Protein AF-A0A146MFZ7-F1 (afdb_monomer)

pLDDT: mean 89.29, std 10.41, range [59.0, 98.19]

Organism: Lygus hesperus (NCBI:txid30085)

Mean predicted aligned error: 5.9 Å

Foldseek 3Di:
DVVCCVVPVPPDPVRDDAAAFALLLQEDQDDPPDDDDPVNVVRHRDPDASLVVVVVGHDYYHFDKDFADDPQDPVCCVPPVDQGSIATGDPPHGHGHPVVNVVSVVVND

Secondary structure (DSSP, 8-state):
-GGGHHHHTTS-GGGS---EETTTT-B---PSS----HHHHHH--BSS-HHHHHHTT--EE---EEE------HHHHHH-TT--SEEEEETTEEEEEHHHHHHHHHHH-

Solvent-accessible surface area (backbone atoms only — not comparable to full-atom values): 6736 Å² total; per-residue (Å²): 117,75,93,52,38,91,81,50,74,85,54,55,75,94,74,50,93,68,47,59,37,70,44,36,51,18,39,54,89,77,61,88,93,66,81,80,51,80,64,49,69,74,50,44,69,34,78,47,56,59,42,54,43,43,73,78,53,40,75,40,72,37,76,45,77,47,78,55,85,69,89,71,48,78,64,43,55,72,78,50,76,75,71,69,48,39,26,19,32,47,90,92,41,81,60,34,53,42,65,60,52,53,50,32,50,61,72,72,108

InterPro domains:
  IPR017946 PLC-like phosphodiesterase, TIM beta/alpha-barrel domain superfamily [G3DSA:3.20.20.190] (1-109)
  IPR017946 PLC-like phosphodiesterase, TIM beta/alpha-barrel domain superfamily [SSF51695] (5-109)
  IPR051057 Phosphoinositide phospholipase C domain-containing protein [PTHR13593] (1-109)

Radius of gyration: 17.31 Å; Cα contacts (8 Å, |Δi|>4): 142; chains: 1; bounding box: 50×27×46 Å

Sequence (109 aa):
MADNWESIKSLKLSQVFLPGCHNAGSYQLAYTPFEPNMLDKYVFTQDEPVLEQLIHGSRYLDFRIGRYSRVKSLVDLIIQPQESEFWLNHDFVQVNKLLTVLKEINLFL

Structure (mmCIF, N/CA/C/O backbone):
data_AF-A0A146MFZ7-F1
#
_entry.id   AF-A0A146MFZ7-F1
#
loop_
_atom_site.group_PDB
_atom_site.id
_atom_site.type_symbol
_atom_site.label_atom_id
_atom_site.label_alt_id
_atom_site.label_comp_id
_atom_site.label_asym_id
_atom_site.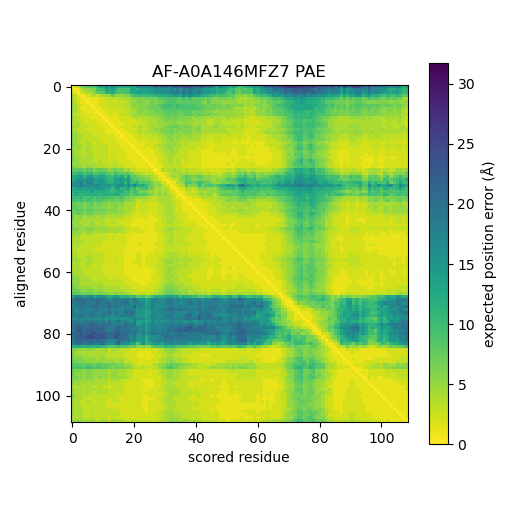label_entity_id
_atom_site.label_seq_id
_atom_site.pdbx_PDB_ins_code
_atom_site.Cartn_x
_atom_site.Cartn_y
_atom_site.Cartn_z
_atom_site.occupancy
_atom_site.B_iso_or_equiv
_atom_site.auth_seq_id
_atom_site.auth_comp_id
_atom_site.auth_asym_id
_atom_site.auth_atom_id
_atom_site.pdbx_PDB_model_num
ATOM 1 N N . MET A 1 1 ? -16.863 3.608 6.086 1.00 59.94 1 MET A N 1
ATOM 2 C CA . MET A 1 1 ? -16.589 3.053 7.440 1.00 59.94 1 MET A CA 1
ATOM 3 C C . MET A 1 1 ? -17.033 3.969 8.583 1.00 59.94 1 MET A C 1
ATOM 5 O O . MET A 1 1 ? -17.233 3.447 9.672 1.00 59.94 1 MET A O 1
ATOM 9 N N . ALA A 1 2 ? -17.186 5.286 8.380 1.00 67.31 2 ALA A N 1
ATOM 10 C CA . ALA A 1 2 ? -17.562 6.217 9.452 1.00 67.31 2 ALA A CA 1
ATOM 11 C C . ALA A 1 2 ? -18.918 5.882 10.110 1.00 67.31 2 ALA A C 1
ATOM 13 O O . ALA A 1 2 ? -19.041 5.960 11.328 1.00 67.31 2 ALA A O 1
ATOM 14 N N . ASP A 1 3 ? -19.885 5.413 9.321 1.00 76.81 3 ASP A N 1
ATOM 15 C CA . ASP A 1 3 ? -21.277 5.226 9.759 1.00 76.81 3 ASP A CA 1
ATOM 16 C C . ASP A 1 3 ? -21.464 4.178 10.874 1.00 76.81 3 ASP A C 1
ATOM 18 O O . ASP A 1 3 ? -22.444 4.235 11.607 1.00 76.81 3 ASP A O 1
ATOM 22 N N . ASN A 1 4 ? -20.509 3.254 11.050 1.00 84.19 4 ASN A N 1
ATOM 23 C CA . ASN A 1 4 ? -20.559 2.192 12.068 1.00 84.19 4 ASN A CA 1
ATOM 24 C C . ASN A 1 4 ? -19.481 2.340 13.156 1.00 84.19 4 ASN A C 1
ATOM 26 O O . ASN A 1 4 ? -19.236 1.395 13.909 1.00 84.19 4 ASN A O 1
ATOM 30 N N . TRP A 1 5 ? -18.814 3.499 13.239 1.00 88.38 5 TRP A N 1
ATOM 31 C CA . TRP A 1 5 ? -17.669 3.717 14.133 1.00 88.38 5 TRP A CA 1
ATOM 32 C C . TRP A 1 5 ? -17.969 3.358 15.591 1.00 88.38 5 TRP A C 1
ATOM 34 O O . TRP A 1 5 ? -17.210 2.618 16.217 1.00 88.38 5 TRP A O 1
ATOM 44 N N . GLU A 1 6 ? -19.105 3.820 16.114 1.00 92.75 6 GLU A N 1
ATOM 45 C CA . GLU A 1 6 ? -19.503 3.585 17.504 1.00 92.75 6 GLU A CA 1
ATOM 46 C C . GLU A 1 6 ? -19.612 2.093 17.847 1.00 92.75 6 GLU A C 1
ATOM 48 O O . GLU A 1 6 ? -19.282 1.693 18.963 1.00 92.75 6 GLU A O 1
ATOM 53 N N . SER A 1 7 ? -20.006 1.264 16.879 1.00 91.06 7 SER A N 1
ATOM 54 C CA . SER A 1 7 ? -20.150 -0.183 17.051 1.00 91.06 7 SER A CA 1
ATOM 55 C C . SER A 1 7 ? -18.833 -0.952 16.915 1.00 91.06 7 SER A C 1
ATOM 57 O O . SER A 1 7 ? -18.738 -2.060 17.437 1.00 91.06 7 SER A O 1
ATOM 59 N N . ILE A 1 8 ? -17.825 -0.399 16.227 1.00 91.19 8 ILE A N 1
ATOM 60 C CA . ILE A 1 8 ? -16.569 -1.114 15.930 1.00 91.19 8 ILE A CA 1
ATOM 61 C C . ILE A 1 8 ? -15.349 -0.584 16.688 1.00 91.19 8 ILE A C 1
ATOM 63 O O . ILE A 1 8 ? -14.366 -1.308 16.814 1.00 91.19 8 ILE A O 1
ATOM 67 N N . LYS A 1 9 ? -15.389 0.640 17.229 1.00 91.94 9 LYS A N 1
ATOM 68 C CA . LYS A 1 9 ? -14.222 1.294 17.853 1.00 91.94 9 LYS A CA 1
ATOM 69 C C . LYS A 1 9 ? -13.647 0.572 19.075 1.00 91.94 9 LYS A C 1
ATOM 71 O O . LYS A 1 9 ? -12.488 0.781 19.414 1.00 91.94 9 LYS A O 1
ATOM 76 N N . SER A 1 10 ? -14.455 -0.238 19.761 1.00 95.50 10 SER A N 1
ATOM 77 C CA . SER A 1 10 ? -14.036 -1.019 20.934 1.00 95.50 10 SER A CA 1
ATOM 78 C C . SER A 1 10 ? -13.529 -2.420 20.580 1.00 95.50 10 SER A C 1
ATOM 80 O O . SER A 1 10 ? -12.969 -3.103 21.440 1.00 95.50 10 SER A O 1
ATOM 82 N N . LEU A 1 11 ? -13.729 -2.863 19.336 1.00 95.25 11 LEU A N 1
ATOM 83 C CA . LEU A 1 11 ? -13.303 -4.176 18.873 1.00 95.25 11 LEU A CA 1
ATOM 84 C C . LEU A 1 11 ? -11.791 -4.185 18.624 1.00 95.25 11 LEU A C 1
ATOM 86 O O . LEU A 1 11 ? -11.208 -3.219 18.133 1.00 95.25 11 LEU A O 1
ATOM 90 N N . LYS A 1 12 ? -11.139 -5.309 18.927 1.00 95.75 12 LYS A N 1
ATOM 91 C CA . LYS A 1 12 ? -9.752 -5.545 18.502 1.00 95.75 12 LYS A CA 1
ATOM 92 C C . LYS A 1 12 ? -9.712 -5.729 16.985 1.00 95.75 12 LYS A C 1
ATOM 94 O O . LYS A 1 12 ? -10.670 -6.235 16.409 1.00 95.75 12 LYS A O 1
ATOM 99 N N . LEU A 1 13 ? -8.572 -5.447 16.347 1.00 93.31 13 LEU A N 1
ATOM 100 C CA . LEU A 1 13 ? -8.404 -5.658 14.898 1.00 93.31 13 LEU A CA 1
ATOM 101 C C . LEU A 1 13 ? -8.753 -7.092 14.457 1.00 9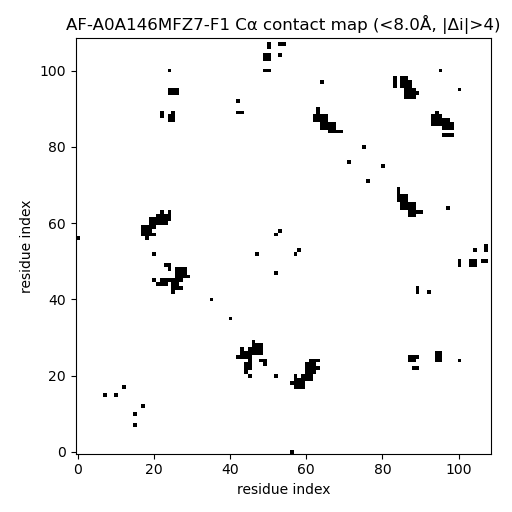3.31 13 LEU A C 1
ATOM 103 O O . LEU A 1 13 ? -9.349 -7.276 13.407 1.00 93.31 13 LEU A O 1
ATOM 107 N N . SER A 1 14 ? -8.462 -8.100 15.287 1.00 95.38 14 SER A N 1
ATOM 108 C CA . SER A 1 14 ? -8.797 -9.508 15.018 1.00 95.38 14 SER A CA 1
ATOM 109 C C . SER A 1 14 ? -10.292 -9.844 15.090 1.00 95.38 14 SER A C 1
ATOM 111 O O . SER A 1 14 ? -10.679 -10.964 14.772 1.00 95.38 14 SER A O 1
ATOM 113 N N . GLN A 1 15 ? -11.127 -8.913 15.552 1.00 95.81 15 GLN A N 1
ATOM 114 C CA . GLN A 1 15 ? -12.578 -9.067 15.688 1.00 95.81 15 GLN A CA 1
ATOM 115 C C . GLN A 1 15 ? -13.346 -8.262 14.635 1.00 95.81 15 GLN A C 1
ATOM 117 O O . GLN A 1 15 ? -14.573 -8.322 14.598 1.00 95.81 15 GLN A O 1
ATOM 122 N N . VAL A 1 16 ? -12.642 -7.493 13.803 1.00 92.12 16 VAL A N 1
ATOM 123 C CA . VAL A 1 16 ? -13.233 -6.668 12.752 1.00 92.12 16 VAL A CA 1
ATOM 124 C C . VAL A 1 16 ? -12.918 -7.302 11.405 1.00 92.12 16 VAL A C 1
ATOM 126 O O . VAL A 1 16 ? -11.802 -7.756 11.160 1.00 92.12 16 VAL A O 1
ATOM 129 N N . PHE A 1 17 ? -13.902 -7.317 10.510 1.00 91.31 17 PHE A N 1
ATOM 130 C CA . PHE A 1 17 ? -13.653 -7.643 9.113 1.00 91.31 17 PHE A CA 1
ATOM 131 C C . PHE A 1 17 ? -12.893 -6.485 8.455 1.00 91.31 17 PHE A C 1
ATOM 133 O O . PHE A 1 17 ? -13.436 -5.390 8.303 1.00 91.31 17 PHE A O 1
ATOM 140 N N . LEU A 1 18 ? -11.633 -6.724 8.091 1.00 92.62 18 LEU A N 1
ATOM 141 C CA . LEU A 1 18 ? -10.773 -5.753 7.421 1.00 92.62 18 LEU A CA 1
ATOM 142 C C . LEU A 1 18 ? -10.550 -6.204 5.972 1.00 92.62 18 LEU A C 1
ATOM 144 O O . LEU A 1 18 ? -9.851 -7.197 5.759 1.00 92.62 18 LEU A O 1
ATOM 148 N N . PRO A 1 19 ? -11.118 -5.502 4.976 1.00 95.69 19 PRO A N 1
ATOM 149 C CA . PRO A 1 19 ? -10.776 -5.734 3.581 1.00 95.69 19 PRO A CA 1
ATOM 150 C C . PRO A 1 19 ? -9.278 -5.514 3.360 1.00 95.69 19 PRO A C 1
ATOM 152 O O . PRO A 1 19 ? -8.669 -4.643 3.991 1.00 95.69 19 PRO A O 1
ATOM 155 N N . GLY A 1 20 ? -8.686 -6.284 2.455 1.00 96.75 20 GLY A N 1
ATOM 156 C CA . GLY A 1 20 ? -7.277 -6.159 2.118 1.00 96.75 20 GLY A CA 1
ATOM 157 C C . GLY A 1 20 ? -7.003 -6.367 0.639 1.00 96.75 20 GLY A C 1
ATOM 158 O O . GLY A 1 20 ? -7.827 -6.935 -0.075 1.00 96.75 20 GLY A O 1
ATOM 159 N N . CYS A 1 21 ? -5.824 -5.927 0.208 1.00 97.50 21 CYS A N 1
ATOM 160 C CA . CYS A 1 21 ? -5.357 -6.035 -1.170 1.00 97.50 21 CYS A CA 1
ATOM 161 C C . CYS A 1 21 ? -4.069 -6.866 -1.220 1.00 97.50 21 CYS A C 1
ATOM 163 O O . CYS A 1 21 ? -3.068 -6.524 -0.583 1.00 97.50 21 CYS A O 1
ATOM 165 N N . HIS A 1 22 ? -4.105 -7.971 -1.970 1.00 97.75 22 HIS A N 1
ATOM 166 C CA . HIS A 1 22 ? -2.940 -8.815 -2.257 1.00 97.75 22 HIS A CA 1
ATOM 167 C C . HIS A 1 22 ? -1.975 -8.076 -3.181 1.00 97.75 22 HIS A C 1
ATOM 169 O O . HIS A 1 22 ? -2.426 -7.483 -4.162 1.00 97.75 22 HIS A O 1
ATOM 175 N N . ASN A 1 23 ? -0.671 -8.099 -2.874 1.00 97.25 23 ASN A N 1
ATOM 176 C CA . ASN A 1 23 ? 0.331 -7.317 -3.604 1.00 97.25 23 ASN A CA 1
ATOM 177 C C . ASN A 1 23 ? -0.142 -5.880 -3.887 1.00 97.25 23 ASN A C 1
ATOM 179 O O . ASN A 1 23 ? -0.115 -5.417 -5.023 1.00 97.25 23 ASN A O 1
ATOM 183 N N . ALA A 1 24 ? -0.598 -5.165 -2.857 1.00 98.00 24 ALA A N 1
ATOM 184 C CA . ALA A 1 24 ? -1.266 -3.867 -2.982 1.00 98.00 24 ALA A CA 1
ATOM 185 C C . ALA A 1 24 ? -0.449 -2.820 -3.770 1.00 98.00 24 ALA A C 1
ATOM 187 O O . ALA A 1 24 ? -1.008 -1.944 -4.422 1.00 98.00 24 ALA A O 1
ATOM 188 N N . GLY A 1 25 ? 0.883 -2.929 -3.741 1.00 97.12 25 GLY A N 1
ATOM 189 C CA . GLY A 1 25 ? 1.798 -2.085 -4.515 1.00 97.12 25 GLY A CA 1
ATOM 190 C C . GLY A 1 25 ? 1.954 -2.444 -5.994 1.00 97.12 25 GLY A C 1
ATOM 191 O O . GLY A 1 25 ? 2.644 -1.718 -6.705 1.00 97.12 25 GLY A O 1
ATOM 192 N N . SER A 1 26 ? 1.382 -3.555 -6.456 1.00 96.88 26 SER A N 1
ATOM 193 C CA . SER A 1 26 ? 1.472 -4.027 -7.839 1.00 96.88 26 SER A CA 1
ATOM 194 C C . SER A 1 26 ? 0.307 -3.506 -8.676 1.00 96.88 26 SER A C 1
ATOM 196 O O . SER A 1 26 ? -0.542 -4.270 -9.141 1.00 96.88 26 SER A O 1
ATOM 198 N N . TYR A 1 27 ? 0.284 -2.182 -8.843 1.00 95.50 27 TYR A N 1
ATOM 199 C CA . TYR A 1 27 ? -0.647 -1.467 -9.711 1.00 95.50 27 TYR A CA 1
ATOM 200 C C . TYR A 1 27 ? 0.067 -0.775 -10.864 1.00 95.50 27 TYR A C 1
ATOM 202 O O . TYR A 1 27 ? 1.210 -0.324 -10.734 1.00 95.50 27 TYR A O 1
ATOM 210 N N . GLN A 1 28 ? -0.654 -0.644 -11.972 1.00 91.69 28 GLN A N 1
ATOM 211 C CA . GLN A 1 28 ? -0.263 0.158 -13.118 1.00 91.69 28 GLN A CA 1
ATOM 212 C C . GLN A 1 28 ? -1.444 1.031 -13.526 1.00 91.69 28 GLN A C 1
ATOM 214 O O . GLN A 1 28 ? -2.527 0.532 -13.809 1.00 91.69 28 GLN A O 1
ATOM 219 N N . LEU A 1 29 ? -1.219 2.342 -13.607 1.00 85.38 29 LEU A N 1
ATOM 220 C CA . LEU A 1 29 ? -2.206 3.255 -14.172 1.00 85.38 29 LEU A CA 1
ATOM 221 C C . LEU A 1 29 ? -2.196 3.117 -15.698 1.00 85.38 29 LEU A C 1
ATOM 223 O O . LEU A 1 29 ? -1.335 3.673 -16.382 1.00 85.38 29 LEU A O 1
ATOM 227 N N . ALA A 1 30 ? -3.135 2.333 -16.214 1.00 80.69 30 ALA A N 1
ATOM 228 C CA . ALA A 1 30 ? -3.331 2.095 -17.635 1.00 80.69 30 ALA A CA 1
ATOM 229 C C . ALA A 1 30 ? -4.379 3.063 -18.209 1.00 80.69 30 ALA A C 1
ATOM 231 O O . ALA A 1 30 ? -5.568 2.955 -17.917 1.00 80.69 30 ALA A O 1
ATOM 232 N N . TYR A 1 31 ? -3.949 4.003 -19.055 1.00 79.62 31 TYR A N 1
ATOM 233 C CA . TYR A 1 31 ? -4.842 4.940 -19.747 1.00 79.62 31 TYR A CA 1
ATOM 234 C C . TYR A 1 31 ? -5.032 4.531 -21.209 1.00 79.62 31 TYR A C 1
ATOM 236 O O . TYR A 1 31 ? -4.099 4.075 -21.862 1.00 79.62 31 TYR A O 1
ATOM 244 N N . THR A 1 32 ? -6.244 4.701 -21.738 1.00 79.38 32 THR A N 1
ATOM 245 C CA . THR A 1 32 ? -6.585 4.252 -23.097 1.00 79.38 32 THR A CA 1
ATOM 246 C C . THR A 1 32 ? -5.889 5.100 -24.179 1.00 79.38 32 THR A C 1
ATOM 248 O O . THR A 1 32 ? -5.897 6.328 -24.067 1.00 79.38 32 THR A O 1
ATOM 251 N N . PRO A 1 33 ? -5.371 4.480 -25.261 1.00 81.69 33 PRO A N 1
ATOM 252 C CA . PRO A 1 33 ? -5.344 3.035 -25.509 1.00 81.69 33 PRO A CA 1
ATOM 253 C C . PRO A 1 33 ? -4.208 2.336 -24.744 1.00 81.69 33 PRO A C 1
ATOM 255 O O . PRO A 1 33 ? -3.044 2.704 -24.876 1.00 81.69 33 PRO A O 1
ATOM 258 N N . PHE A 1 34 ? -4.559 1.298 -23.980 1.00 84.00 34 PHE A N 1
ATOM 259 C CA . PHE A 1 34 ? -3.620 0.409 -23.297 1.00 84.00 34 PHE A CA 1
ATOM 260 C C . PHE A 1 34 ? -3.954 -1.038 -23.656 1.00 84.00 34 PHE A C 1
ATOM 262 O O . PHE A 1 34 ? -5.100 -1.461 -23.511 1.00 84.00 34 PHE A O 1
ATOM 269 N N . GLU A 1 35 ? -2.955 -1.788 -24.111 1.00 86.69 35 GLU A N 1
ATOM 270 C CA . GLU A 1 35 ? -3.063 -3.220 -24.381 1.00 86.69 35 GLU A CA 1
ATOM 271 C C . GLU A 1 35 ? -2.025 -3.955 -23.521 1.00 86.69 35 GLU A C 1
ATOM 273 O O . GLU A 1 35 ? -0.825 -3.807 -23.772 1.00 86.69 35 GLU A O 1
ATOM 278 N N . PRO A 1 36 ? -2.445 -4.717 -22.491 1.00 84.44 36 PRO A N 1
ATOM 279 C CA . PRO A 1 36 ? -1.512 -5.419 -21.621 1.00 84.44 36 PRO A CA 1
ATOM 280 C C . PRO A 1 36 ? -0.818 -6.549 -22.378 1.00 84.44 36 PRO A C 1
ATOM 282 O O . PRO A 1 36 ? -1.451 -7.340 -23.083 1.00 84.44 36 PRO A O 1
ATOM 285 N N . ASN A 1 37 ? 0.491 -6.672 -22.181 1.00 89.31 37 ASN A N 1
ATOM 286 C CA . ASN A 1 37 ? 1.232 -7.831 -22.656 1.00 89.31 37 ASN A CA 1
ATOM 287 C C . ASN A 1 37 ? 1.086 -9.018 -21.674 1.00 89.31 37 ASN A C 1
ATOM 289 O O . ASN A 1 37 ? 0.485 -8.921 -20.601 1.00 89.31 37 ASN A O 1
ATOM 293 N N . MET A 1 38 ? 1.644 -10.176 -22.044 1.00 90.44 38 MET A N 1
ATOM 294 C CA . MET A 1 38 ? 1.575 -11.383 -21.210 1.00 90.44 38 MET A CA 1
ATOM 295 C C . MET A 1 38 ? 2.215 -11.198 -19.830 1.00 90.44 38 MET A C 1
ATOM 297 O O . MET A 1 38 ? 1.717 -11.776 -18.873 1.00 90.44 38 MET A O 1
ATOM 301 N N . LEU A 1 39 ? 3.293 -10.419 -19.716 1.00 89.25 39 LEU A N 1
ATOM 302 C CA . LEU A 1 39 ? 3.936 -10.130 -18.436 1.00 89.25 39 LEU A CA 1
ATOM 303 C C . LEU A 1 39 ? 3.030 -9.258 -17.560 1.00 89.25 39 LEU A C 1
ATOM 305 O O . LEU A 1 39 ? 2.809 -9.615 -16.407 1.00 89.25 39 LEU A O 1
ATOM 309 N N . ASP A 1 40 ? 2.453 -8.185 -18.109 1.00 90.12 40 ASP A N 1
ATOM 310 C CA . ASP A 1 40 ? 1.580 -7.261 -17.366 1.00 90.12 40 ASP A CA 1
ATOM 311 C C . ASP A 1 40 ? 0.426 -8.013 -16.690 1.00 90.12 40 ASP A C 1
ATOM 313 O O . ASP A 1 40 ? 0.161 -7.818 -15.504 1.00 90.12 40 ASP A O 1
ATOM 317 N N . LYS A 1 41 ? -0.179 -8.962 -17.418 1.00 88.44 41 LYS A N 1
ATOM 318 C CA . LYS A 1 41 ? -1.273 -9.819 -16.934 1.00 88.44 41 LYS A CA 1
ATOM 319 C C . LYS A 1 41 ? -0.919 -10.646 -15.692 1.00 88.44 41 LYS A C 1
ATOM 321 O O . LYS A 1 41 ? -1.814 -10.992 -14.926 1.00 88.44 41 LYS A O 1
ATOM 326 N N . TYR A 1 42 ? 0.349 -11.018 -15.517 1.00 92.06 42 TYR A N 1
ATOM 327 C CA . TYR A 1 42 ? 0.797 -11.816 -14.371 1.00 92.06 42 TYR A CA 1
ATOM 328 C C . TYR A 1 42 ? 1.543 -10.990 -13.320 1.00 92.06 42 TYR A C 1
ATOM 330 O O . TYR A 1 42 ? 1.739 -11.473 -12.208 1.00 92.06 42 TYR A O 1
ATOM 338 N N . VAL A 1 43 ? 1.947 -9.758 -13.642 1.00 95.06 43 VAL A N 1
ATOM 339 C CA . VAL A 1 43 ? 2.644 -8.862 -12.715 1.00 95.06 43 VAL A CA 1
ATOM 340 C C . VAL A 1 43 ? 1.658 -8.004 -11.930 1.00 95.06 43 VAL A C 1
ATOM 342 O O . VAL A 1 43 ? 1.769 -7.948 -10.706 1.00 95.06 43 VAL A O 1
ATOM 345 N N . PHE A 1 44 ? 0.693 -7.357 -12.573 1.00 95.38 44 PHE A N 1
ATOM 346 C CA . PHE A 1 44 ? -0.190 -6.417 -11.882 1.00 95.38 44 PHE A CA 1
ATOM 347 C C . PHE A 1 44 ? -1.419 -7.121 -11.309 1.00 95.38 44 PHE A C 1
ATOM 349 O O . PHE A 1 44 ? -2.062 -7.934 -11.967 1.00 95.38 44 PHE A O 1
ATOM 356 N N . THR A 1 45 ? -1.711 -6.831 -10.043 1.00 96.12 45 THR A N 1
ATOM 357 C CA . THR A 1 45 ? -2.822 -7.432 -9.284 1.00 96.12 45 THR A CA 1
ATOM 358 C C . THR A 1 45 ? -3.872 -6.408 -8.881 1.00 96.12 45 THR A C 1
ATOM 360 O O . THR A 1 45 ? -4.919 -6.790 -8.367 1.00 96.12 45 THR A O 1
ATOM 363 N N . GLN A 1 46 ? -3.570 -5.122 -9.055 1.00 96.00 46 GLN A N 1
ATOM 364 C CA . GLN A 1 46 ? -4.426 -4.002 -8.698 1.00 96.00 46 GLN A CA 1
ATOM 365 C C . GLN A 1 46 ? -4.483 -3.028 -9.879 1.00 96.00 46 GLN A C 1
ATOM 367 O O . GLN A 1 46 ? -3.461 -2.766 -10.511 1.00 96.00 46 GLN A O 1
ATOM 372 N N . ASP A 1 47 ? -5.651 -2.451 -10.137 1.00 93.06 47 ASP A N 1
ATOM 373 C CA . ASP A 1 47 ? -5.825 -1.437 -11.190 1.00 93.06 47 ASP A CA 1
ATOM 374 C C . ASP A 1 47 ? -5.737 -0.003 -10.633 1.00 93.06 47 ASP A C 1
ATOM 376 O O . ASP A 1 47 ? -5.691 0.975 -11.379 1.00 93.06 47 ASP A O 1
ATOM 380 N N . GLU A 1 48 ? -5.687 0.129 -9.305 1.00 95.19 48 GLU A N 1
ATOM 381 C CA . GLU A 1 48 ? -5.791 1.395 -8.581 1.00 95.19 48 GLU A CA 1
ATOM 382 C C . GLU A 1 48 ? -4.564 1.653 -7.688 1.00 95.19 48 GLU A C 1
ATOM 384 O O . GLU A 1 48 ? -4.025 0.707 -7.098 1.00 95.19 48 GLU A O 1
ATOM 389 N N . PRO A 1 49 ? -4.136 2.922 -7.518 1.00 97.06 49 PRO A N 1
ATOM 390 C CA . PRO A 1 49 ? -3.111 3.295 -6.545 1.00 97.06 49 PRO A CA 1
ATOM 391 C C . PRO A 1 49 ? -3.502 2.924 -5.116 1.00 97.06 49 PRO A C 1
ATOM 393 O O . PRO A 1 49 ? -4.680 2.755 -4.796 1.00 97.06 49 PRO A O 1
ATOM 396 N N . VAL A 1 50 ? -2.520 2.867 -4.215 1.00 98.19 50 VAL A N 1
ATOM 397 C CA . VAL A 1 50 ? -2.771 2.506 -2.813 1.00 98.19 50 VAL A CA 1
ATOM 398 C C . VAL A 1 50 ? -3.680 3.527 -2.133 1.00 98.19 50 VAL A C 1
ATOM 400 O O . VAL A 1 50 ? -4.519 3.137 -1.324 1.00 98.19 50 VAL A O 1
ATOM 403 N N . LEU A 1 51 ? -3.578 4.811 -2.488 1.00 98.06 51 LEU A N 1
ATOM 404 C CA . LEU A 1 51 ? -4.516 5.831 -2.007 1.00 98.06 51 LEU A CA 1
ATOM 405 C C . LEU A 1 51 ? -5.980 5.463 -2.302 1.00 98.06 51 LEU A C 1
ATOM 407 O O . LEU A 1 51 ? -6.810 5.484 -1.396 1.00 98.06 51 LEU A O 1
ATOM 411 N N . GLU A 1 52 ? -6.287 5.093 -3.544 1.00 97.88 52 GLU A N 1
ATOM 412 C CA . GLU A 1 52 ? -7.652 4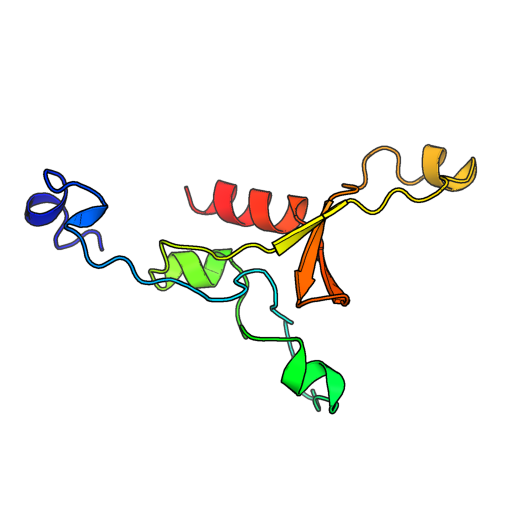.749 -3.957 1.00 97.88 52 GLU A CA 1
ATOM 413 C C . GLU A 1 52 ? -8.114 3.438 -3.311 1.00 97.88 52 GLU A C 1
ATOM 415 O O . GLU A 1 52 ? -9.220 3.369 -2.781 1.00 97.88 52 GLU A O 1
ATOM 420 N N . GLN A 1 53 ? -7.230 2.437 -3.196 1.00 97.75 53 GLN A N 1
ATOM 421 C CA . GLN A 1 53 ? -7.521 1.210 -2.441 1.00 97.75 53 GLN A CA 1
ATOM 422 C C . GLN A 1 53 ? -7.933 1.519 -0.987 1.00 97.75 53 GLN A C 1
ATOM 424 O O . GLN A 1 53 ? -8.855 0.899 -0.445 1.00 97.75 53 GLN A O 1
ATOM 429 N N . LEU A 1 54 ? -7.276 2.488 -0.336 1.00 97.44 54 LEU A N 1
ATOM 430 C CA . LEU A 1 54 ? -7.618 2.940 1.017 1.00 97.44 54 LEU A CA 1
ATOM 431 C C . LEU A 1 54 ? -8.953 3.705 1.049 1.00 97.44 54 LEU A C 1
ATOM 433 O O . LEU A 1 54 ? -9.768 3.461 1.950 1.00 97.44 54 LEU A O 1
ATOM 437 N N . ILE A 1 55 ? -9.212 4.582 0.074 1.00 96.56 55 ILE A N 1
ATOM 438 C CA . ILE A 1 55 ? -10.490 5.301 -0.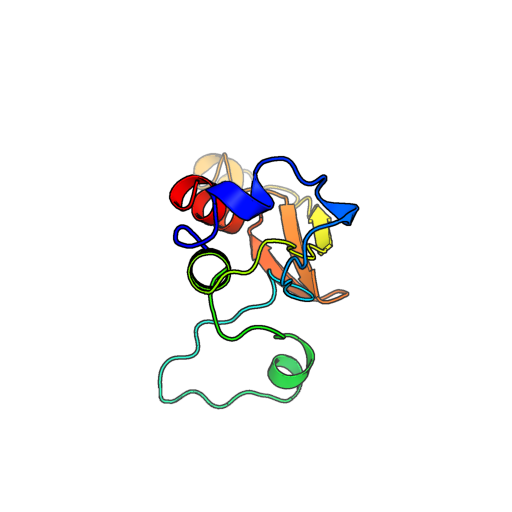081 1.00 96.56 55 ILE A CA 1
ATOM 439 C C . ILE A 1 55 ? -11.646 4.305 -0.248 1.00 96.56 55 ILE A C 1
ATOM 441 O O . ILE A 1 55 ? -12.660 4.415 0.446 1.00 96.56 55 ILE A O 1
ATOM 445 N N . HIS A 1 56 ? -11.451 3.264 -1.058 1.00 95.88 56 HIS A N 1
ATOM 446 C CA . HIS A 1 56 ? -12.405 2.178 -1.286 1.00 95.88 56 HIS A CA 1
ATOM 447 C C . HIS A 1 56 ? -12.529 1.184 -0.116 1.00 95.88 56 HIS A C 1
ATOM 449 O O . HIS A 1 56 ? -13.375 0.291 -0.141 1.00 95.88 56 HIS A O 1
ATOM 455 N N . GLY A 1 57 ? -11.762 1.370 0.964 1.00 93.75 57 GLY A N 1
ATOM 456 C CA . GLY A 1 57 ? -11.976 0.681 2.238 1.00 93.75 57 GLY A CA 1
ATOM 457 C C . GLY A 1 57 ? -10.981 -0.428 2.568 1.00 93.75 57 GLY A C 1
ATOM 458 O O . GLY A 1 57 ? -11.138 -1.068 3.609 1.00 93.75 57 GLY A O 1
ATOM 459 N N . SER A 1 58 ? -9.941 -0.637 1.756 1.00 96.69 58 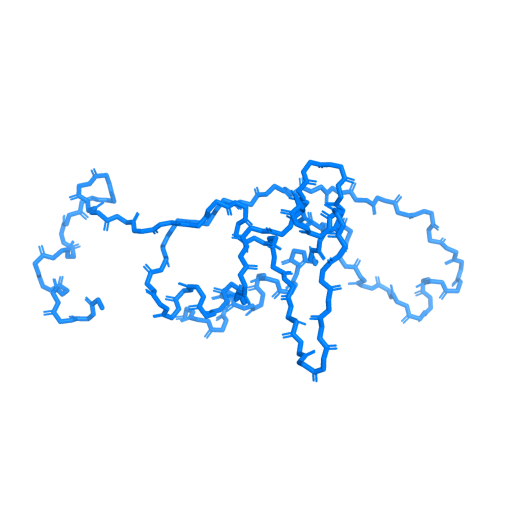SER A N 1
ATOM 460 C CA . SER A 1 58 ? -8.844 -1.545 2.107 1.00 96.69 58 SER A CA 1
ATOM 461 C C . SER A 1 58 ? -8.134 -1.061 3.374 1.00 96.69 58 SER A C 1
ATOM 463 O O . SER A 1 58 ? -7.864 0.128 3.543 1.00 96.69 58 SER A O 1
ATOM 465 N N . ARG A 1 59 ? -7.873 -1.965 4.318 1.00 95.00 59 ARG A N 1
ATOM 466 C CA . ARG A 1 59 ? -7.183 -1.687 5.594 1.00 95.00 59 ARG A CA 1
ATOM 467 C C . ARG A 1 59 ? -6.051 -2.671 5.883 1.00 95.00 59 ARG A C 1
ATOM 469 O O . ARG A 1 59 ? -5.341 -2.501 6.870 1.00 95.00 59 ARG A O 1
ATOM 476 N N . TYR A 1 60 ? -5.865 -3.665 5.018 1.00 96.88 60 TYR A N 1
ATOM 477 C CA . TYR A 1 60 ? -4.750 -4.600 5.058 1.00 96.88 60 TYR A CA 1
ATOM 478 C C . TYR A 1 60 ? -4.035 -4.603 3.702 1.00 96.88 60 TYR A C 1
ATOM 480 O O . TYR A 1 60 ? -4.592 -5.035 2.696 1.00 96.88 60 TYR A O 1
ATOM 488 N N . LEU A 1 61 ? -2.801 -4.106 3.669 1.00 97.88 61 LEU A N 1
ATOM 489 C CA . LEU A 1 61 ? -2.016 -3.975 2.442 1.00 97.88 61 LEU A CA 1
ATOM 490 C C . LEU A 1 61 ? -0.876 -4.998 2.456 1.00 97.88 61 LEU A C 1
ATOM 492 O O . LEU A 1 61 ? 0.001 -4.933 3.317 1.00 97.88 61 LEU A O 1
ATOM 496 N N . ASP A 1 62 ? -0.882 -5.937 1.509 1.00 98.12 62 ASP A N 1
ATOM 497 C CA . ASP A 1 62 ? 0.229 -6.875 1.308 1.00 98.12 62 ASP A CA 1
ATOM 498 C C . ASP A 1 62 ? 1.332 -6.202 0.477 1.00 98.12 62 ASP A C 1
ATOM 500 O O . ASP A 1 62 ? 1.159 -5.947 -0.718 1.00 98.12 62 ASP A O 1
ATOM 504 N N . PHE A 1 63 ? 2.465 -5.892 1.111 1.00 97.81 63 PHE A N 1
ATOM 505 C CA . PHE A 1 63 ? 3.638 -5.303 0.466 1.00 97.81 63 PHE A CA 1
ATOM 506 C C . PHE A 1 63 ? 4.813 -6.274 0.454 1.00 97.81 63 PHE A C 1
ATOM 508 O O . PHE A 1 63 ? 5.304 -6.699 1.500 1.00 97.81 63 PHE A O 1
ATOM 515 N N . ARG A 1 64 ? 5.357 -6.526 -0.740 1.00 97.12 64 ARG A N 1
ATOM 516 C CA . ARG A 1 64 ? 6.607 -7.269 -0.926 1.00 97.12 64 ARG A CA 1
ATOM 517 C C . ARG A 1 64 ? 7.728 -6.297 -1.245 1.00 97.12 64 ARG A C 1
ATOM 519 O O . ARG A 1 64 ? 7.812 -5.785 -2.355 1.00 97.12 64 ARG A O 1
ATOM 526 N N . ILE A 1 65 ? 8.560 -6.004 -0.252 1.00 96.31 65 ILE A N 1
ATOM 527 C CA . ILE A 1 65 ? 9.576 -4.950 -0.335 1.00 96.31 65 ILE A CA 1
ATOM 528 C C . ILE A 1 65 ? 10.937 -5.561 -0.678 1.00 96.31 65 ILE A C 1
ATOM 530 O O . ILE A 1 65 ? 11.406 -6.468 0.006 1.00 96.31 65 ILE A O 1
ATOM 534 N N . GLY A 1 66 ? 11.601 -5.024 -1.700 1.00 94.56 66 GLY A N 1
ATOM 535 C CA . GLY A 1 66 ? 12.993 -5.321 -2.032 1.00 94.56 66 GLY A CA 1
ATOM 536 C C . GLY A 1 66 ? 13.876 -4.081 -1.926 1.00 94.56 66 GLY A C 1
ATOM 537 O O . GLY A 1 66 ? 13.436 -2.970 -2.229 1.00 94.56 66 GLY A O 1
ATOM 538 N N . ARG A 1 67 ? 15.137 -4.269 -1.518 1.00 92.38 67 ARG A N 1
ATOM 539 C CA . ARG A 1 67 ? 16.166 -3.220 -1.557 1.00 92.38 67 ARG A CA 1
ATOM 540 C C . ARG A 1 67 ? 17.089 -3.443 -2.746 1.00 92.38 67 ARG A C 1
ATOM 542 O O . ARG A 1 67 ? 17.734 -4.484 -2.838 1.00 92.38 67 ARG A O 1
ATOM 549 N N . TYR A 1 68 ? 17.205 -2.437 -3.600 1.00 87.75 68 TYR A N 1
ATOM 550 C CA . TYR A 1 68 ? 18.034 -2.474 -4.797 1.00 87.75 68 TYR A CA 1
ATOM 551 C C . TYR A 1 68 ? 19.139 -1.431 -4.676 1.00 87.75 68 TYR A C 1
ATOM 553 O O . TYR A 1 68 ? 18.968 -0.262 -5.016 1.00 87.75 68 TYR A O 1
ATOM 561 N N . SER A 1 69 ? 20.293 -1.866 -4.171 1.00 77.88 69 SER A N 1
ATOM 562 C CA . SER A 1 69 ? 21.489 -1.029 -4.130 1.00 77.88 69 SER A CA 1
ATOM 563 C C . SER A 1 69 ? 22.049 -0.916 -5.545 1.00 77.88 69 SER A C 1
ATOM 565 O O . SER A 1 69 ? 22.599 -1.881 -6.074 1.00 77.88 69 SER A O 1
ATOM 567 N N . ARG A 1 70 ? 21.925 0.254 -6.173 1.00 70.25 70 ARG A N 1
ATOM 568 C CA . ARG A 1 70 ? 22.687 0.557 -7.390 1.00 70.25 70 ARG A CA 1
ATOM 569 C C . ARG A 1 70 ? 24.055 1.090 -6.984 1.00 70.25 70 ARG A C 1
ATOM 571 O O . ARG A 1 70 ? 24.159 1.862 -6.033 1.00 70.25 70 ARG A O 1
ATOM 578 N N . VAL A 1 71 ? 25.101 0.704 -7.712 1.00 67.81 71 VAL A N 1
ATOM 579 C CA . VAL A 1 71 ? 26.362 1.452 -7.665 1.00 67.81 71 VAL A CA 1
ATOM 580 C C . VAL A 1 71 ? 26.047 2.827 -8.241 1.00 67.81 71 VAL A C 1
ATOM 582 O O . VAL A 1 71 ? 25.836 2.954 -9.444 1.00 67.81 71 VAL A O 1
ATOM 585 N N . LYS A 1 72 ? 25.922 3.835 -7.376 1.00 67.75 72 LYS A N 1
ATOM 586 C CA . LYS A 1 72 ? 25.658 5.206 -7.809 1.00 67.75 72 LYS A CA 1
ATOM 587 C C . LYS A 1 72 ? 26.908 5.718 -8.516 1.00 67.75 72 LYS A C 1
ATOM 589 O O . LYS A 1 72 ? 27.983 5.757 -7.918 1.00 67.75 72 LYS A O 1
ATOM 594 N N . SER A 1 73 ? 26.781 6.091 -9.784 1.00 69.62 73 SER A N 1
ATOM 595 C CA . SER A 1 73 ? 27.826 6.858 -10.452 1.00 69.62 73 SER A CA 1
ATOM 596 C C . SER A 1 73 ? 27.950 8.237 -9.791 1.00 69.62 73 SER A C 1
ATOM 598 O O . SER A 1 73 ? 27.036 8.706 -9.106 1.00 69.62 73 SER A O 1
ATOM 600 N N . LEU A 1 74 ? 29.072 8.927 -10.013 1.00 74.56 74 LEU A N 1
ATOM 601 C CA . LEU A 1 74 ? 29.238 10.310 -9.545 1.00 74.56 74 LEU A CA 1
ATOM 602 C C . LEU A 1 74 ? 28.125 11.236 -10.066 1.00 74.56 74 LEU A C 1
ATOM 604 O O . LEU A 1 74 ? 27.740 12.176 -9.379 1.00 74.56 74 LEU A O 1
ATOM 608 N N . VAL A 1 75 ? 27.573 10.944 -11.247 1.00 76.75 75 VAL A N 1
ATOM 609 C CA . VAL A 1 75 ? 26.459 11.696 -11.835 1.00 76.75 75 VAL A CA 1
ATOM 610 C C . VAL A 1 75 ? 25.152 11.432 -11.078 1.00 76.75 75 VAL A C 1
ATOM 612 O O . VAL A 1 75 ? 24.425 12.377 -10.775 1.00 76.75 75 VAL A O 1
ATOM 615 N N . ASP A 1 76 ? 24.886 10.182 -10.682 1.00 69.56 76 ASP A N 1
ATOM 616 C CA . ASP A 1 76 ? 23.686 9.819 -9.908 1.00 69.56 76 ASP A CA 1
ATOM 617 C C . ASP A 1 76 ? 23.658 10.506 -8.534 1.00 69.56 76 ASP A C 1
ATOM 619 O O . ASP A 1 76 ? 22.599 10.911 -8.059 1.00 69.56 76 ASP A O 1
ATOM 623 N N . LEU A 1 77 ? 24.826 10.691 -7.908 1.00 69.44 77 LEU A N 1
ATOM 624 C CA . LEU A 1 77 ? 24.950 11.397 -6.627 1.00 69.44 77 LEU A CA 1
ATOM 625 C C . LEU A 1 77 ? 24.645 12.898 -6.736 1.00 69.44 77 LEU A C 1
ATOM 627 O O . LEU A 1 77 ? 24.149 13.484 -5.776 1.00 69.44 77 LEU A O 1
ATOM 631 N N . ILE A 1 78 ? 24.934 13.510 -7.888 1.00 73.50 78 ILE A N 1
ATOM 632 C CA . ILE A 1 78 ? 24.711 14.943 -8.130 1.00 73.50 78 ILE A CA 1
ATOM 633 C C . ILE A 1 78 ? 23.250 15.212 -8.502 1.00 73.50 78 ILE A C 1
ATOM 635 O O . ILE A 1 78 ? 22.668 16.187 -8.036 1.00 73.50 78 ILE A O 1
ATOM 639 N N . ILE A 1 79 ? 22.650 14.355 -9.334 1.00 68.62 79 ILE A N 1
ATOM 640 C CA . ILE A 1 79 ? 21.313 14.596 -9.899 1.00 68.62 79 ILE A CA 1
ATOM 641 C C . ILE A 1 79 ? 20.207 13.995 -9.018 1.00 68.62 79 ILE A C 1
ATOM 643 O O . ILE A 1 79 ? 19.111 14.548 -8.944 1.00 68.62 79 ILE A O 1
ATOM 647 N N . GLN A 1 80 ? 20.470 12.878 -8.333 1.00 62.66 80 GLN A N 1
ATOM 648 C CA . GLN A 1 80 ? 19.456 12.113 -7.598 1.00 62.66 80 GLN A CA 1
ATOM 649 C C . GLN A 1 80 ? 19.952 11.647 -6.214 1.00 62.66 80 GLN A C 1
ATOM 651 O O . GLN A 1 80 ? 19.991 10.447 -5.918 1.00 62.66 80 GLN A O 1
ATOM 656 N N . PRO A 1 81 ? 20.292 12.579 -5.305 1.00 59.00 81 PRO A N 1
ATOM 657 C CA . PRO A 1 81 ? 20.900 12.234 -4.019 1.00 59.00 81 PRO A CA 1
ATOM 658 C C . PRO A 1 81 ? 20.011 11.355 -3.113 1.00 59.00 81 PRO A C 1
ATOM 660 O O . PRO A 1 81 ? 20.532 10.670 -2.235 1.00 59.00 81 PRO A O 1
ATOM 663 N N . GLN A 1 82 ? 18.688 11.335 -3.327 1.00 61.09 82 GLN A N 1
ATOM 664 C CA . GLN A 1 82 ? 17.688 10.822 -2.374 1.00 61.09 82 GLN A CA 1
ATOM 665 C C . GLN A 1 82 ? 16.667 9.843 -2.989 1.00 61.09 82 GLN A C 1
ATOM 667 O O . GLN A 1 82 ? 15.565 9.691 -2.460 1.00 61.09 82 GLN A O 1
ATOM 672 N N . GLU A 1 83 ? 16.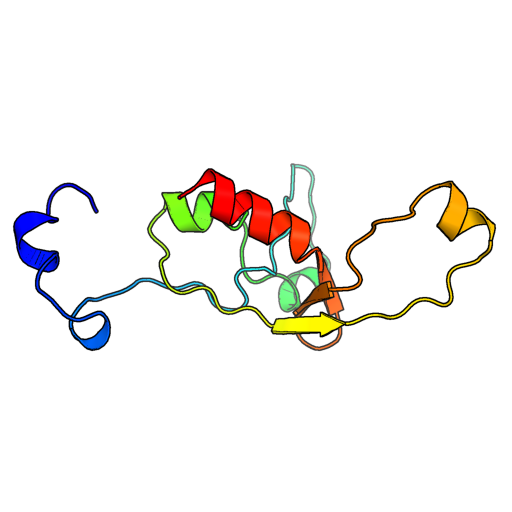959 9.183 -4.116 1.00 67.56 83 GLU A N 1
ATOM 673 C CA . GLU A 1 83 ? 16.040 8.133 -4.574 1.00 67.56 83 GLU A CA 1
ATOM 674 C C . GLU A 1 83 ? 16.007 6.954 -3.586 1.00 67.56 83 GLU A C 1
ATOM 676 O O . GLU A 1 83 ? 17.047 6.422 -3.193 1.00 67.56 83 GLU A O 1
ATOM 681 N N . SER A 1 84 ? 14.795 6.556 -3.182 1.00 72.00 84 SER A N 1
ATOM 682 C CA . SER A 1 84 ? 14.554 5.391 -2.325 1.00 72.00 84 SER A CA 1
ATOM 683 C C . SER A 1 84 ? 15.083 4.121 -2.990 1.00 72.00 84 SER A C 1
ATOM 685 O O . SER A 1 84 ? 14.610 3.734 -4.056 1.00 72.00 84 SER A O 1
ATOM 687 N N . GLU A 1 85 ? 16.007 3.431 -2.318 1.00 87.06 85 GLU A N 1
ATOM 688 C CA . GLU A 1 85 ? 16.503 2.104 -2.721 1.00 87.06 85 GLU A CA 1
ATOM 689 C C . GLU A 1 85 ? 15.445 1.002 -2.551 1.00 87.06 85 GLU A C 1
ATOM 691 O O . GLU A 1 85 ? 15.644 -0.126 -3.004 1.00 87.06 85 GLU A O 1
ATOM 696 N N . PHE A 1 86 ? 14.331 1.311 -1.882 1.00 93.44 86 PHE A N 1
ATOM 697 C CA . PHE A 1 86 ? 13.257 0.368 -1.601 1.00 93.44 86 PHE A CA 1
ATOM 698 C C . PHE A 1 86 ? 12.139 0.456 -2.633 1.00 93.44 86 PHE A C 1
ATOM 700 O O . PHE A 1 86 ? 11.581 1.530 -2.895 1.00 93.44 86 PHE A O 1
ATOM 707 N N . TRP A 1 87 ? 11.790 -0.711 -3.158 1.00 95.38 87 TRP A N 1
ATOM 708 C CA . TRP A 1 87 ? 10.746 -0.921 -4.147 1.00 95.38 87 TRP A CA 1
ATOM 709 C C . TRP A 1 87 ? 9.765 -1.974 -3.652 1.00 95.38 87 TRP A C 1
ATOM 711 O O . TRP A 1 87 ? 10.137 -2.895 -2.926 1.00 95.38 87 TRP A O 1
ATOM 721 N N . LEU A 1 88 ? 8.517 -1.825 -4.067 1.00 96.88 88 LEU A N 1
ATOM 722 C CA . LEU A 1 88 ? 7.519 -2.877 -4.038 1.00 96.88 88 LEU A CA 1
ATOM 723 C C . LEU A 1 88 ? 7.739 -3.768 -5.259 1.00 96.88 88 LEU A C 1
ATOM 725 O O . LEU A 1 88 ? 8.039 -3.272 -6.349 1.00 96.88 88 LEU A O 1
ATOM 729 N N . ASN A 1 89 ? 7.596 -5.071 -5.056 1.00 96.69 89 ASN A N 1
ATOM 730 C CA . ASN A 1 89 ? 7.818 -6.094 -6.063 1.00 96.69 89 ASN A CA 1
ATOM 731 C C . ASN A 1 89 ? 6.573 -6.965 -6.250 1.00 96.69 89 ASN A C 1
ATOM 733 O O . ASN A 1 89 ? 5.820 -7.193 -5.303 1.00 96.69 89 ASN A O 1
ATOM 737 N N . HIS A 1 90 ? 6.449 -7.560 -7.433 1.00 96.12 90 HIS A N 1
ATOM 738 C CA . HIS A 1 90 ? 5.763 -8.837 -7.593 1.00 96.12 90 HIS A CA 1
ATOM 739 C C . HIS A 1 90 ? 6.800 -9.879 -8.017 1.00 96.12 90 HIS A C 1
ATOM 741 O O . HIS A 1 90 ? 7.380 -9.796 -9.099 1.00 96.12 90 HIS A O 1
ATOM 747 N N . ASP A 1 91 ? 7.095 -10.810 -7.110 1.00 91.25 91 ASP A N 1
ATOM 748 C CA . ASP A 1 91 ? 8.200 -11.764 -7.222 1.00 91.25 91 ASP A CA 1
ATOM 749 C C . ASP A 1 91 ? 9.538 -11.059 -7.514 1.00 91.25 91 ASP A C 1
ATOM 751 O O . ASP A 1 91 ? 10.054 -10.342 -6.655 1.00 91.25 91 ASP A O 1
ATOM 755 N N . PHE A 1 92 ? 10.103 -11.236 -8.708 1.00 90.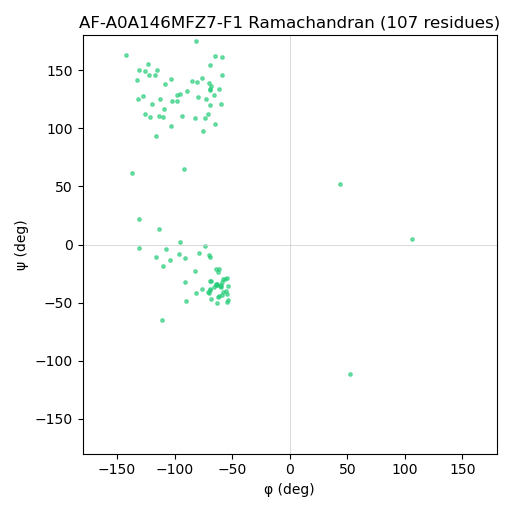25 92 PHE A N 1
ATOM 756 C CA . PHE A 1 92 ? 11.374 -10.630 -9.128 1.00 90.25 92 PHE A CA 1
ATOM 757 C C . PHE A 1 92 ? 11.207 -9.324 -9.925 1.00 90.25 92 PHE A C 1
ATOM 759 O O . PHE A 1 92 ? 12.202 -8.744 -10.365 1.00 90.25 92 PHE A O 1
ATOM 766 N N . VAL A 1 93 ? 9.974 -8.849 -10.125 1.00 93.25 93 VAL A N 1
ATOM 767 C CA . VAL A 1 93 ? 9.674 -7.640 -10.904 1.00 93.25 93 VAL A CA 1
ATOM 768 C C . VAL A 1 93 ? 9.484 -6.446 -9.970 1.00 93.25 93 VAL A C 1
ATOM 770 O O . VAL A 1 93 ? 8.624 -6.475 -9.092 1.00 93.25 93 VAL A O 1
ATOM 773 N N . GLN A 1 94 ? 10.272 -5.385 -10.172 1.00 93.94 94 GLN A N 1
ATOM 774 C CA . GLN A 1 94 ? 10.079 -4.085 -9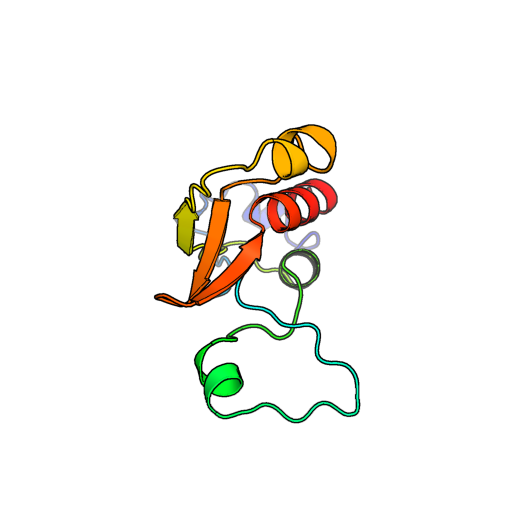.512 1.00 93.94 94 GLN A CA 1
ATOM 775 C C . GLN A 1 94 ? 8.855 -3.388 -10.112 1.00 93.94 94 GLN A C 1
ATOM 777 O O . GLN A 1 94 ? 8.811 -3.199 -11.325 1.00 93.94 94 GLN A O 1
ATOM 782 N N . VAL A 1 95 ? 7.893 -2.990 -9.274 1.00 94.88 95 VAL A N 1
ATOM 783 C CA . VAL A 1 95 ? 6.637 -2.363 -9.729 1.00 94.88 95 VAL A CA 1
ATOM 784 C C . VAL A 1 95 ? 6.560 -0.885 -9.346 1.00 94.88 95 VAL A C 1
ATOM 786 O O . VAL A 1 95 ? 6.639 -0.025 -10.217 1.00 94.88 95 VAL A O 1
ATOM 789 N N . ASN A 1 96 ? 6.504 -0.557 -8.052 1.00 95.69 96 ASN A N 1
ATOM 790 C CA . ASN A 1 96 ? 6.362 0.821 -7.567 1.00 95.69 96 ASN A CA 1
ATOM 791 C C . ASN A 1 96 ? 7.394 1.148 -6.482 1.00 95.69 96 ASN A C 1
ATOM 793 O O . ASN A 1 96 ? 7.805 0.282 -5.712 1.00 95.69 96 ASN A O 1
ATOM 797 N N . LYS A 1 97 ? 7.818 2.414 -6.379 1.00 94.25 97 LYS A N 1
ATOM 798 C CA . LYS A 1 97 ? 8.727 2.850 -5.303 1.00 94.25 97 LYS A CA 1
ATOM 799 C C . LYS A 1 97 ? 7.988 2.830 -3.965 1.00 94.25 97 LYS A C 1
ATOM 801 O O . LYS A 1 97 ? 6.916 3.424 -3.849 1.00 94.25 97 LYS A O 1
ATOM 806 N N . LEU A 1 98 ? 8.599 2.252 -2.925 1.00 95.19 98 LEU A N 1
ATOM 807 C CA . LEU A 1 98 ? 7.997 2.221 -1.584 1.00 95.19 98 LEU A CA 1
ATOM 808 C C . LEU A 1 98 ? 7.699 3.638 -1.075 1.00 95.19 98 LEU A C 1
ATOM 810 O O . LEU A 1 98 ? 6.638 3.884 -0.514 1.00 95.19 98 LEU A O 1
ATOM 814 N N . LEU A 1 99 ? 8.606 4.590 -1.320 1.00 94.19 99 LEU A N 1
ATOM 815 C CA . LEU A 1 99 ? 8.427 5.982 -0.903 1.00 94.19 99 LEU A CA 1
ATOM 816 C C . LEU A 1 99 ? 7.187 6.643 -1.525 1.00 94.19 99 LEU A C 1
ATOM 818 O O . LEU A 1 99 ? 6.554 7.457 -0.861 1.00 94.19 99 LEU A O 1
ATOM 822 N N . THR A 1 100 ? 6.839 6.314 -2.773 1.00 93.44 100 THR A N 1
ATOM 823 C CA . THR A 1 100 ? 5.617 6.828 -3.413 1.00 93.44 100 THR A CA 1
ATOM 824 C C . THR A 1 100 ? 4.391 6.343 -2.651 1.00 93.44 100 THR A C 1
ATOM 826 O O . THR A 1 100 ? 3.584 7.150 -2.203 1.00 93.44 100 THR A O 1
ATOM 829 N N . VAL A 1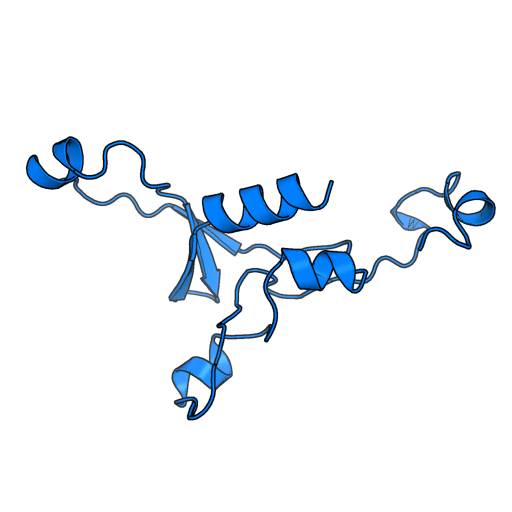 101 ? 4.320 5.039 -2.393 1.00 96.06 101 VAL A N 1
ATOM 830 C CA . VAL A 1 101 ? 3.197 4.425 -1.679 1.00 96.06 101 VAL A CA 1
ATOM 831 C C . VAL A 1 101 ? 3.104 4.887 -0.221 1.00 96.06 101 VAL A C 1
ATOM 833 O O . VAL A 1 101 ? 2.012 5.131 0.281 1.00 96.06 101 VAL A O 1
ATOM 836 N N . LEU A 1 102 ? 4.229 5.093 0.470 1.00 96.62 102 LEU A N 1
ATOM 837 C CA . LEU A 1 102 ? 4.215 5.660 1.824 1.00 96.62 102 LEU A CA 1
ATOM 838 C C . LEU A 1 102 ? 3.670 7.096 1.851 1.00 96.62 102 LEU A C 1
ATOM 840 O O . LEU A 1 102 ? 3.013 7.470 2.821 1.00 96.62 102 LEU A O 1
ATOM 844 N N . LYS A 1 103 ? 3.910 7.895 0.802 1.00 96.75 103 LYS A N 1
ATOM 845 C CA . LYS A 1 103 ? 3.305 9.230 0.666 1.00 96.75 103 LYS A CA 1
ATOM 846 C C . LYS A 1 103 ? 1.801 9.147 0.412 1.00 96.75 103 LYS A C 1
ATOM 848 O O . LYS A 1 103 ? 1.070 9.949 0.975 1.00 96.75 103 LYS A O 1
ATOM 853 N N . GLU A 1 104 ? 1.344 8.179 -0.379 1.00 97.38 104 GLU A N 1
ATOM 854 C CA . GLU A 1 104 ? -0.089 7.915 -0.583 1.00 97.38 104 GLU A CA 1
ATOM 855 C C . GLU A 1 104 ? -0.783 7.519 0.730 1.00 97.38 104 GLU A C 1
ATOM 857 O O . GLU A 1 104 ? -1.821 8.078 1.070 1.00 97.38 104 GLU A O 1
ATOM 862 N N . ILE A 1 105 ? -0.171 6.626 1.520 1.00 98.00 105 ILE A N 1
ATOM 863 C CA . ILE A 1 105 ? -0.671 6.259 2.855 1.00 98.00 105 ILE A CA 1
ATOM 864 C C . ILE A 1 105 ? -0.703 7.482 3.779 1.00 98.00 105 ILE A C 1
ATOM 866 O O . ILE A 1 105 ? -1.682 7.685 4.488 1.00 98.00 105 ILE A O 1
ATOM 870 N N . ASN A 1 106 ? 0.354 8.301 3.775 1.00 97.94 106 ASN A N 1
ATOM 871 C CA . ASN A 1 106 ? 0.413 9.513 4.592 1.00 97.94 106 ASN A CA 1
ATOM 872 C C . ASN A 1 106 ? -0.656 10.541 4.197 1.00 97.94 106 ASN A C 1
ATOM 874 O O . ASN A 1 106 ? -1.171 11.218 5.071 1.00 97.94 106 ASN A O 1
ATOM 878 N N . LEU A 1 107 ? -0.992 10.643 2.909 1.00 98.00 107 LEU A N 1
ATOM 879 C CA . LEU A 1 107 ? -2.054 11.521 2.422 1.00 98.00 107 LEU A CA 1
ATOM 880 C C . LEU A 1 107 ? -3.452 11.045 2.847 1.00 98.00 107 LEU A C 1
ATOM 882 O O . LEU A 1 107 ? -4.349 11.867 3.006 1.00 98.00 107 LEU A O 1
ATOM 886 N N . PHE A 1 108 ? -3.648 9.732 2.991 1.00 97.12 108 PHE A N 1
ATOM 887 C CA . PHE A 1 108 ? -4.926 9.152 3.399 1.00 97.12 108 PHE A CA 1
ATOM 888 C C . PHE A 1 108 ? -5.222 9.302 4.901 1.00 97.12 108 PHE A C 1
ATOM 890 O O . PHE A 1 108 ? -6.386 9.457 5.276 1.00 97.12 108 PHE A O 1
ATOM 897 N N . LEU A 1 109 ? -4.192 9.169 5.745 1.00 94.94 109 LEU A N 1
ATOM 898 C CA . LEU A 1 109 ? -4.292 9.210 7.212 1.00 94.94 109 LEU A CA 1
ATOM 899 C C . LEU A 1 109 ? -4.474 10.635 7.745 1.00 94.94 109 LEU A C 1
ATOM 901 O O . LEU A 1 109 ? -5.275 10.776 8.698 1.00 94.94 109 LEU A O 1
#

Nearest PDB structures (foldseek):
  7za4-assembly1_A  TM=2.637E-01  e=3.178E+00  Alopecurus myosuroides